Protein AF-A0A951EIJ0-F1 (afdb_monomer_lite)

Secondary structure (DSSP, 8-state):
-----------TTHHHHHHHSSS----SS-TT---HHHHHHHHHHHHHH-SSHHHHHHHHHHTT-S--TTSS-GGG-

Structure (mmCIF, N/CA/C/O backbone):
data_AF-A0A951EIJ0-F1
#
_entry.id   AF-A0A951EIJ0-F1
#
loop_
_atom_site.group_PDB
_atom_site.id
_atom_site.type_symbol
_atom_site.label_atom_id
_atom_site.label_alt_id
_atom_site.label_comp_id
_atom_site.label_asym_id
_atom_site.label_entity_id
_atom_site.label_seq_id
_atom_site.pdbx_PDB_ins_code
_atom_site.Cartn_x
_atom_site.Cartn_y
_atom_site.Cartn_z
_atom_site.occupancy
_atom_site.B_iso_or_equiv
_atom_site.auth_seq_id
_atom_site.auth_comp_id
_atom_site.auth_asym_id
_atom_site.auth_atom_id
_atom_site.pdbx_PDB_model_num
ATOM 1 N N . MET A 1 1 ? 31.697 56.274 -39.295 1.00 39.44 1 MET A N 1
ATOM 2 C CA . MET A 1 1 ? 30.408 55.577 -39.117 1.00 39.44 1 MET A CA 1
ATOM 3 C C . MET A 1 1 ? 30.664 54.083 -39.145 1.00 39.44 1 MET A C 1
ATOM 5 O O . MET A 1 1 ? 30.906 53.530 -40.207 1.00 39.44 1 MET A O 1
ATOM 9 N N . SER A 1 2 ? 30.681 53.467 -37.966 1.00 46.16 2 SER A N 1
ATOM 10 C CA . SER A 1 2 ? 30.667 52.016 -37.787 1.00 46.16 2 SER A CA 1
ATOM 11 C C . SER A 1 2 ? 29.428 51.405 -38.437 1.00 46.16 2 SER A C 1
ATOM 13 O O . SER A 1 2 ? 28.353 51.995 -38.324 1.00 46.16 2 SER A O 1
ATOM 15 N N . ARG A 1 3 ? 29.570 50.213 -39.030 1.00 43.12 3 ARG A N 1
ATOM 16 C CA . ARG A 1 3 ? 28.594 49.112 -38.954 1.00 43.12 3 ARG A CA 1
ATOM 17 C C . ARG A 1 3 ? 29.201 47.824 -39.528 1.00 43.12 3 ARG A C 1
ATOM 19 O O . ARG A 1 3 ? 29.191 47.593 -40.725 1.00 43.12 3 ARG A O 1
ATOM 26 N N . LEU A 1 4 ? 29.711 47.035 -38.582 1.00 47.84 4 LEU A N 1
ATOM 27 C CA . LEU A 1 4 ? 29.510 45.590 -38.448 1.00 47.84 4 LEU A CA 1
ATOM 28 C C . LEU A 1 4 ? 30.125 44.685 -39.528 1.00 47.84 4 LEU A C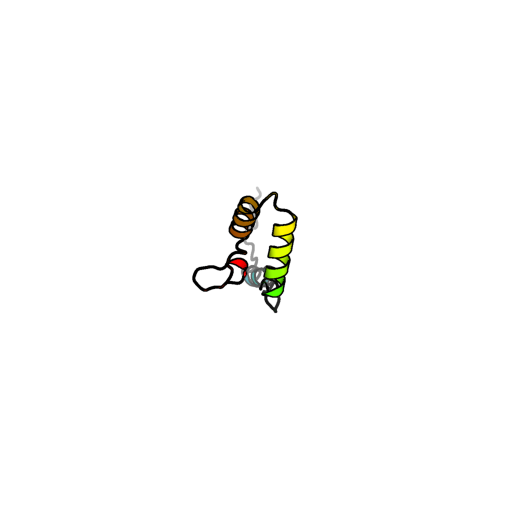 1
ATOM 30 O O . LEU A 1 4 ? 29.472 44.304 -40.495 1.00 47.84 4 LEU A O 1
ATOM 34 N N . SER A 1 5 ? 31.344 44.211 -39.234 1.00 51.16 5 SER A N 1
ATOM 35 C CA . SER A 1 5 ? 31.733 42.823 -39.514 1.00 51.16 5 SER A CA 1
ATOM 36 C C . SER A 1 5 ? 30.649 41.897 -38.968 1.00 51.16 5 SER A C 1
ATOM 38 O O . SER A 1 5 ? 30.478 41.790 -37.756 1.00 51.16 5 SER A O 1
ATOM 40 N N . SER A 1 6 ? 29.888 41.267 -39.854 1.00 57.94 6 SER A N 1
ATOM 41 C CA . SER A 1 6 ? 28.858 40.304 -39.485 1.00 57.94 6 SER A CA 1
ATOM 42 C C . SER A 1 6 ? 28.773 39.226 -40.546 1.00 57.94 6 SER A C 1
ATOM 44 O O . SER A 1 6 ? 27.880 39.243 -41.382 1.00 57.94 6 SER A O 1
ATOM 46 N N . THR A 1 7 ? 29.683 38.267 -40.465 1.00 52.66 7 THR A N 1
ATOM 47 C CA . THR A 1 7 ? 29.412 36.889 -40.875 1.00 52.66 7 THR A CA 1
ATOM 48 C C . THR A 1 7 ? 30.206 36.005 -39.931 1.00 52.66 7 THR A C 1
ATOM 50 O O . THR A 1 7 ? 31.368 35.684 -40.168 1.00 52.66 7 THR A O 1
ATOM 53 N N . TYR A 1 8 ? 29.588 35.713 -38.791 1.00 47.09 8 TYR A N 1
ATOM 54 C CA . TYR A 1 8 ? 30.005 34.623 -37.930 1.00 47.09 8 TYR A CA 1
ATOM 55 C C . TYR A 1 8 ? 29.878 33.329 -38.734 1.00 47.09 8 TYR A C 1
ATOM 57 O O . TYR A 1 8 ? 28.784 32.797 -38.887 1.00 47.09 8 TYR A O 1
ATOM 65 N N . ASP A 1 9 ? 31.004 32.853 -39.251 1.00 47.66 9 ASP A N 1
ATOM 66 C CA . ASP A 1 9 ? 31.201 31.462 -39.644 1.00 47.66 9 ASP A CA 1
ATOM 67 C C . ASP A 1 9 ? 31.447 30.640 -38.370 1.00 47.66 9 ASP A C 1
ATOM 69 O O . ASP A 1 9 ? 32.555 30.197 -38.078 1.00 47.66 9 ASP A O 1
ATOM 73 N N . LEU A 1 10 ? 30.423 30.544 -37.519 1.00 52.22 10 LEU A N 1
ATOM 74 C CA . LEU A 1 10 ? 30.434 29.601 -36.407 1.00 52.22 10 LEU A CA 1
ATOM 75 C C . LEU A 1 10 ? 29.686 28.359 -36.855 1.00 52.22 10 LEU A C 1
ATOM 77 O O . LEU A 1 10 ? 28.457 28.331 -36.925 1.00 52.22 10 LEU A O 1
ATOM 81 N N . GLY A 1 11 ? 30.512 27.371 -37.191 1.00 45.75 11 GLY A N 1
ATOM 82 C CA . GLY A 1 11 ? 30.171 26.030 -37.605 1.00 45.75 11 GLY A CA 1
ATOM 83 C C . GLY A 1 11 ? 28.925 25.477 -36.931 1.00 45.75 11 GLY A C 1
ATOM 84 O O . GLY A 1 11 ? 28.789 25.425 -35.709 1.00 45.75 11 GLY A O 1
ATOM 85 N N . LEU A 1 12 ? 28.068 24.951 -37.791 1.00 51.50 12 LEU A N 1
ATOM 86 C CA . LEU A 1 12 ? 26.934 24.081 -37.513 1.00 51.50 12 LEU A CA 1
ATOM 87 C C . LEU A 1 12 ? 27.331 22.757 -36.807 1.00 51.50 12 LEU A C 1
ATOM 89 O O . LEU A 1 12 ? 26.535 21.823 -36.766 1.00 51.50 12 LEU A O 1
ATOM 93 N N . GLU A 1 13 ? 28.553 22.639 -36.285 1.00 48.28 13 GLU A N 1
ATOM 94 C CA . GLU A 1 13 ? 29.137 21.379 -35.819 1.00 48.28 13 GLU A CA 1
ATOM 95 C C . GLU A 1 13 ? 29.007 21.178 -34.300 1.00 48.28 13 GLU A C 1
ATOM 97 O O . GLU A 1 13 ? 29.035 20.048 -33.820 1.00 48.28 13 GLU A O 1
ATOM 102 N N . THR A 1 14 ? 28.747 22.231 -33.519 1.00 54.09 14 THR A N 1
ATOM 103 C CA . THR A 1 14 ? 28.792 22.134 -32.044 1.00 54.09 14 THR A CA 1
ATOM 104 C C . THR A 1 14 ? 27.458 21.757 -31.381 1.00 54.09 14 THR A C 1
ATOM 106 O O . THR A 1 14 ? 27.418 21.460 -30.188 1.00 54.09 14 THR A O 1
ATOM 109 N N . GLY A 1 15 ? 26.342 21.745 -32.120 1.00 48.19 15 GLY A N 1
ATOM 110 C CA . GLY A 1 15 ? 25.016 21.434 -31.557 1.00 48.19 15 GLY A CA 1
ATOM 111 C C . GLY A 1 15 ? 24.747 19.936 -31.364 1.00 48.19 15 GLY A C 1
ATOM 112 O O . GLY A 1 15 ? 24.007 19.540 -30.458 1.00 48.19 15 GLY A O 1
ATOM 113 N N . ALA A 1 16 ? 25.363 19.091 -32.195 1.00 53.69 16 ALA A N 1
ATOM 114 C CA . ALA A 1 16 ? 25.122 17.649 -32.198 1.00 53.69 16 ALA A CA 1
ATOM 115 C C . ALA A 1 16 ? 25.992 16.890 -31.179 1.00 53.69 16 ALA A C 1
ATOM 117 O O . ALA A 1 16 ? 25.501 15.953 -30.548 1.00 53.69 16 ALA A O 1
ATOM 118 N N . GLU A 1 17 ? 27.247 17.304 -30.959 1.00 52.69 17 GLU A N 1
ATOM 119 C CA . GLU A 1 17 ? 28.137 16.633 -29.997 1.00 52.69 17 GLU A CA 1
ATOM 120 C C . GLU A 1 17 ? 27.742 16.890 -28.535 1.00 52.69 17 GLU A C 1
ATOM 122 O O . GLU A 1 17 ? 27.719 15.960 -27.727 1.00 52.69 17 GLU A O 1
ATOM 127 N N . LEU A 1 18 ? 27.342 18.119 -28.189 1.00 54.81 18 LEU A N 1
ATOM 128 C CA . LEU A 1 18 ? 26.956 18.464 -26.813 1.00 54.81 18 LEU A CA 1
ATOM 129 C C . LEU A 1 18 ? 25.589 17.889 -26.408 1.00 54.81 18 LEU A C 1
ATOM 131 O O . LEU A 1 18 ? 25.326 17.692 -25.221 1.00 54.81 18 LEU A O 1
ATOM 135 N N . SER A 1 19 ? 24.733 17.565 -27.381 1.00 54.75 19 SER A N 1
ATOM 136 C CA . SER A 1 19 ? 23.415 16.973 -27.120 1.00 54.75 19 SER A CA 1
ATOM 137 C C . SER A 1 19 ? 23.490 15.497 -26.714 1.00 54.75 19 SER A C 1
ATOM 139 O O . SER A 1 19 ? 22.565 14.990 -26.086 1.00 54.75 19 SER A O 1
ATOM 141 N N . ARG A 1 20 ? 24.587 14.794 -27.031 1.00 55.12 20 ARG A N 1
ATOM 142 C CA . ARG A 1 20 ? 24.751 13.368 -26.694 1.00 55.12 20 ARG A CA 1
ATOM 143 C C . ARG A 1 20 ? 25.393 13.135 -25.324 1.00 55.12 20 ARG A C 1
ATOM 145 O O . ARG A 1 20 ? 25.257 12.047 -24.773 1.00 55.12 20 ARG A O 1
ATOM 152 N N . ALA A 1 21 ? 26.062 14.147 -24.772 1.00 59.78 21 ALA A N 1
ATOM 153 C CA . ALA A 1 21 ? 26.780 14.064 -23.499 1.00 59.78 21 ALA A CA 1
ATOM 154 C C . ALA A 1 21 ? 25.982 14.586 -22.284 1.00 59.78 21 ALA A C 1
ATOM 156 O O . ALA A 1 21 ? 26.456 14.469 -21.156 1.00 59.78 21 ALA A O 1
ATOM 157 N N . SER A 1 22 ? 24.790 15.164 -22.484 1.00 65.69 22 SER A N 1
ATOM 158 C CA . SER A 1 22 ? 24.037 15.862 -21.426 1.00 65.69 22 SER A CA 1
ATOM 159 C C . SER A 1 22 ? 22.954 15.028 -20.736 1.00 65.69 22 SER A C 1
ATOM 161 O O . SER A 1 22 ? 22.463 15.434 -19.683 1.00 65.69 22 SER A O 1
ATOM 163 N N . VAL A 1 23 ? 22.593 13.862 -21.279 1.00 71.25 23 VAL A N 1
ATOM 164 C CA . VAL A 1 23 ? 21.602 12.971 -20.663 1.00 71.25 23 VAL A CA 1
ATOM 165 C C . VAL A 1 23 ? 22.334 11.788 -20.033 1.00 71.25 23 VAL A C 1
ATOM 167 O O . VAL A 1 23 ? 22.906 10.977 -20.765 1.00 71.25 23 VAL A O 1
ATOM 170 N N . PRO A 1 24 ? 22.341 11.667 -18.692 1.00 73.25 24 PRO A N 1
ATOM 171 C CA . PRO A 1 24 ? 22.878 10.493 -18.021 1.00 73.25 24 PRO A CA 1
ATOM 172 C C . PRO A 1 24 ? 22.268 9.221 -18.615 1.00 73.25 24 PRO A C 1
ATOM 174 O O . PRO A 1 24 ? 21.047 9.095 -18.717 1.00 73.25 24 PRO A O 1
ATOM 177 N N . THR A 1 25 ? 23.116 8.281 -19.024 1.00 72.06 25 THR A N 1
ATOM 178 C CA . THR A 1 25 ? 22.662 6.984 -19.526 1.00 72.06 25 THR A CA 1
ATOM 179 C C . THR A 1 25 ? 21.936 6.219 -18.420 1.00 72.06 25 THR A C 1
ATOM 181 O O . THR A 1 25 ? 22.241 6.361 -17.232 1.00 72.06 25 THR A O 1
ATOM 184 N N . GLN A 1 26 ? 20.947 5.409 -18.808 1.00 67.00 26 GLN A N 1
ATOM 185 C CA . GLN A 1 26 ? 20.215 4.548 -17.882 1.00 67.00 26 GLN A CA 1
ATOM 186 C C . GLN A 1 26 ? 21.219 3.652 -17.147 1.00 67.00 26 GLN A C 1
ATOM 188 O O . GLN A 1 26 ? 21.898 2.826 -17.759 1.00 67.00 26 GLN A O 1
ATOM 193 N N . ARG A 1 27 ? 21.362 3.855 -15.833 1.00 68.69 27 ARG A N 1
ATOM 194 C CA . ARG A 1 27 ? 22.250 3.035 -15.003 1.00 68.69 27 ARG A CA 1
ATOM 195 C C . ARG A 1 27 ? 21.728 1.595 -15.034 1.00 68.69 27 ARG A C 1
ATOM 197 O O . 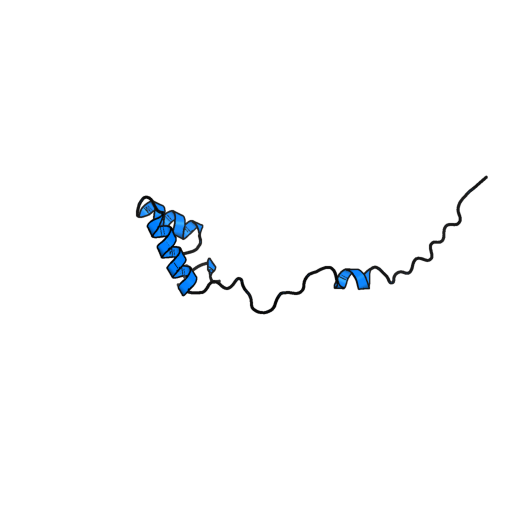ARG A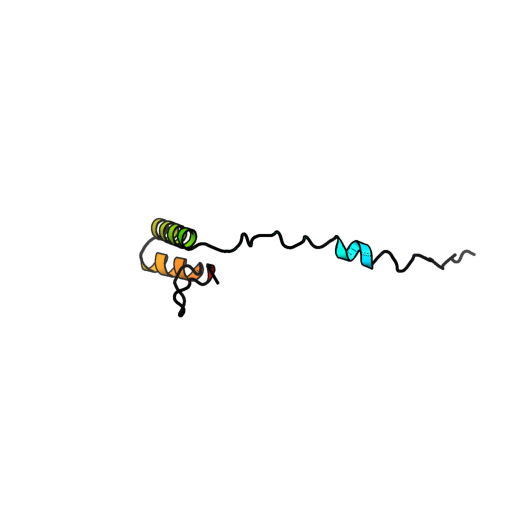 1 27 ? 20.556 1.359 -14.760 1.00 68.69 27 ARG A O 1
ATOM 204 N N . GLY A 1 28 ? 22.584 0.665 -15.459 1.00 67.31 28 GLY A N 1
ATOM 205 C CA . GLY A 1 28 ? 22.248 -0.750 -15.608 1.00 67.31 28 GLY A CA 1
ATOM 206 C C . GLY A 1 28 ? 21.877 -1.416 -14.278 1.00 67.31 28 GLY A C 1
ATOM 207 O O . GLY A 1 28 ? 22.437 -1.069 -13.241 1.00 67.31 28 GLY A O 1
ATOM 208 N N . GLN A 1 29 ? 20.972 -2.399 -14.380 1.00 58.50 29 GLN A N 1
ATOM 209 C CA . GLN A 1 29 ? 20.107 -2.962 -13.330 1.00 58.50 29 GLN A CA 1
ATOM 210 C C . GLN A 1 29 ? 19.118 -1.936 -12.791 1.00 58.50 29 GLN A C 1
ATOM 212 O O . GLN A 1 29 ? 19.531 -1.002 -12.125 1.00 58.50 29 GLN A O 1
ATOM 217 N N . ASP A 1 30 ? 17.827 -2.125 -13.081 1.00 60.06 30 ASP A N 1
ATOM 218 C CA . ASP A 1 30 ? 16.753 -1.255 -12.604 1.00 60.06 30 ASP A CA 1
ATOM 219 C C . ASP A 1 30 ? 16.732 -1.246 -11.060 1.00 60.06 30 ASP A C 1
ATOM 221 O O . ASP A 1 30 ? 16.236 -2.200 -10.447 1.00 60.06 30 ASP A O 1
ATOM 225 N N . PRO A 1 31 ? 17.287 -0.212 -10.398 1.00 55.22 31 PRO A N 1
ATOM 226 C CA . PRO A 1 31 ? 17.348 -0.150 -8.942 1.00 55.22 31 PRO A CA 1
ATOM 227 C C . PRO A 1 31 ? 15.959 0.108 -8.343 1.00 55.22 31 PRO A C 1
ATOM 229 O O . PRO A 1 31 ? 15.815 0.136 -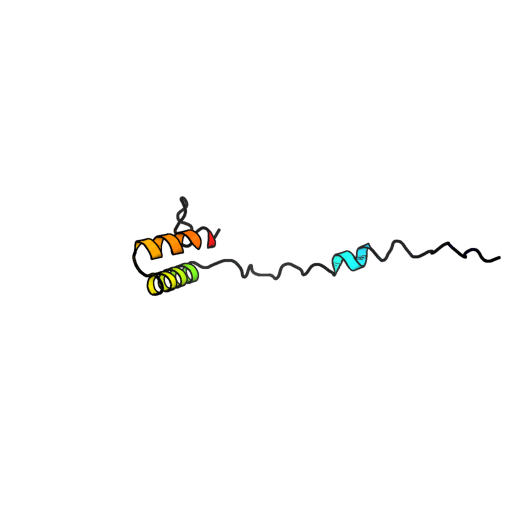7.121 1.00 55.22 31 PRO A O 1
ATOM 232 N N . HIS A 1 32 ? 14.950 0.337 -9.190 1.00 58.88 32 HIS A N 1
ATOM 233 C CA . HIS A 1 32 ? 13.589 0.675 -8.809 1.00 58.88 32 HIS A CA 1
ATOM 234 C C . HIS A 1 32 ? 12.671 -0.547 -8.738 1.00 58.88 32 HIS A C 1
ATOM 236 O O . HIS A 1 32 ? 11.518 -0.406 -8.334 1.00 58.88 32 HIS A O 1
ATOM 242 N N . ARG A 1 33 ? 13.153 -1.758 -9.061 1.00 73.75 33 ARG A N 1
ATOM 243 C CA . ARG A 1 33 ? 12.317 -2.956 -8.946 1.00 73.75 33 ARG A CA 1
ATOM 244 C C . ARG A 1 33 ? 12.179 -3.382 -7.486 1.00 73.75 33 ARG A C 1
ATOM 246 O O . ARG A 1 33 ? 13.068 -4.012 -6.917 1.00 73.75 33 ARG A O 1
ATOM 253 N N . VAL A 1 34 ? 11.037 -3.057 -6.888 1.00 85.88 34 VAL A N 1
ATOM 254 C CA . VAL A 1 34 ? 10.701 -3.461 -5.520 1.00 85.88 34 VAL A CA 1
ATOM 255 C C . VAL A 1 34 ? 10.506 -4.981 -5.450 1.00 85.88 34 VAL A C 1
ATOM 257 O O . VAL A 1 34 ? 9.720 -5.584 -6.187 1.00 85.88 34 VAL A O 1
ATOM 260 N N . THR A 1 35 ? 11.253 -5.622 -4.556 1.00 90.62 35 THR A N 1
ATOM 261 C CA . THR A 1 35 ? 11.189 -7.070 -4.298 1.00 90.62 35 THR A CA 1
ATOM 262 C C . THR A 1 35 ? 9.986 -7.436 -3.430 1.00 90.62 35 THR A C 1
ATOM 264 O O . THR A 1 35 ? 9.412 -6.591 -2.740 1.00 90.62 35 THR A O 1
ATOM 267 N N . ALA A 1 36 ? 9.598 -8.713 -3.440 1.00 90.81 36 ALA A N 1
ATOM 268 C CA . ALA A 1 36 ? 8.519 -9.193 -2.579 1.00 90.81 36 ALA A CA 1
ATOM 269 C C . ALA A 1 36 ? 8.873 -9.022 -1.091 1.00 90.81 36 ALA A C 1
ATOM 271 O O . ALA A 1 36 ? 8.028 -8.580 -0.315 1.00 90.81 36 ALA A O 1
ATOM 272 N N . GLU A 1 37 ? 10.131 -9.268 -0.706 1.00 93.19 37 GLU A N 1
ATOM 273 C CA . GLU A 1 37 ? 10.590 -9.066 0.670 1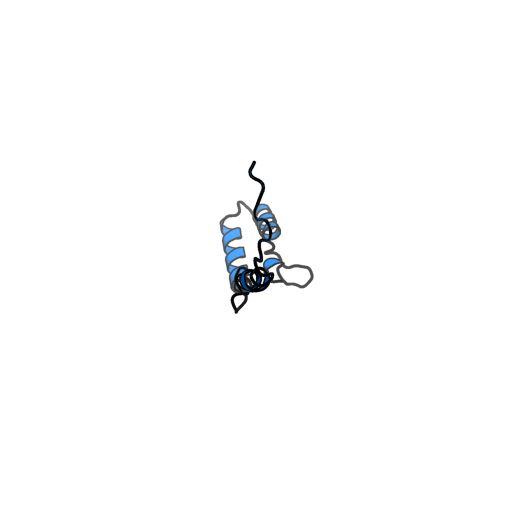.00 93.19 37 GLU A CA 1
ATOM 274 C C . GLU A 1 37 ? 10.535 -7.589 1.084 1.00 93.19 37 GLU A C 1
ATOM 276 O O . GLU A 1 37 ? 10.194 -7.272 2.223 1.00 93.19 37 GLU A O 1
ATOM 281 N N . GLN A 1 38 ? 10.847 -6.657 0.177 1.00 94.00 38 GLN A N 1
ATOM 282 C CA . GLN A 1 38 ? 10.716 -5.224 0.460 1.00 94.00 38 GLN A CA 1
ATOM 283 C C . GLN A 1 38 ? 9.258 -4.812 0.669 1.00 94.00 38 GLN A C 1
ATOM 285 O O . GLN A 1 38 ? 8.993 -4.028 1.580 1.00 94.00 38 GLN A O 1
ATOM 290 N N . VAL A 1 39 ? 8.323 -5.361 -0.114 1.00 95.00 39 VAL A N 1
ATOM 291 C CA . VAL A 1 39 ? 6.886 -5.131 0.104 1.00 95.00 39 VAL A CA 1
ATOM 292 C C . VAL A 1 39 ? 6.444 -5.687 1.453 1.00 95.00 39 VAL A C 1
ATOM 294 O O . VAL A 1 39 ? 5.766 -4.983 2.195 1.00 95.00 39 VAL A O 1
ATOM 297 N N . ASP A 1 40 ? 6.857 -6.901 1.813 1.00 95.81 40 ASP A N 1
ATOM 298 C CA . ASP A 1 40 ? 6.497 -7.502 3.101 1.00 95.81 40 ASP A CA 1
ATOM 299 C C . ASP A 1 40 ? 7.030 -6.680 4.287 1.00 95.81 40 ASP A C 1
ATOM 301 O O . ASP A 1 40 ? 6.288 -6.306 5.200 1.00 95.81 40 ASP A O 1
ATOM 305 N N . ARG A 1 41 ? 8.302 -6.261 4.227 1.00 97.06 41 ARG A N 1
ATOM 306 C CA . ARG A 1 41 ? 8.872 -5.378 5.255 1.00 97.06 41 ARG A CA 1
ATOM 307 C C . ARG A 1 41 ? 8.167 -4.027 5.327 1.00 97.06 41 ARG A C 1
ATOM 309 O O . ARG A 1 41 ? 7.996 -3.505 6.431 1.00 97.06 41 ARG A O 1
ATOM 316 N N . ALA A 1 42 ? 7.762 -3.466 4.188 1.00 97.00 42 ALA A N 1
ATOM 317 C CA . ALA A 1 42 ? 6.995 -2.227 4.143 1.00 97.00 42 ALA A CA 1
ATOM 318 C C . ALA A 1 42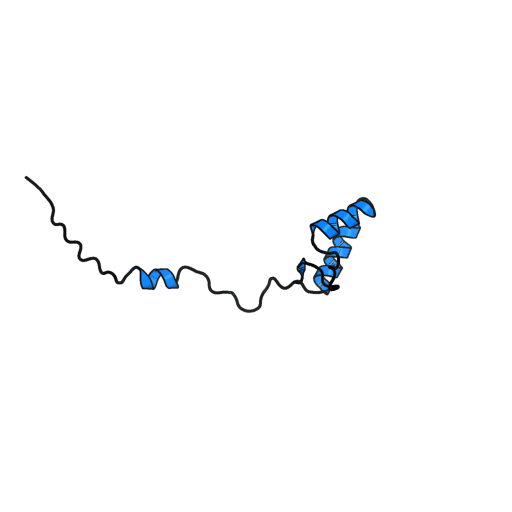 ? 5.610 -2.409 4.780 1.00 97.00 42 ALA A C 1
ATOM 320 O O . ALA A 1 42 ? 5.235 -1.608 5.634 1.00 97.00 42 ALA A O 1
ATOM 321 N N . ARG A 1 43 ? 4.898 -3.502 4.468 1.00 97.19 43 ARG A N 1
ATOM 322 C CA . ARG A 1 43 ? 3.608 -3.846 5.091 1.00 97.19 43 ARG A CA 1
ATOM 323 C C . ARG A 1 43 ? 3.727 -3.932 6.611 1.00 97.19 43 ARG A C 1
ATOM 325 O O . ARG A 1 43 ? 2.942 -3.320 7.332 1.00 97.19 43 ARG A O 1
ATOM 332 N N . LEU A 1 44 ? 4.759 -4.615 7.105 1.00 98.19 44 LEU A N 1
ATOM 333 C CA . LEU A 1 44 ? 5.035 -4.718 8.539 1.00 98.19 44 LEU A CA 1
ATOM 334 C C . LEU A 1 44 ? 5.375 -3.363 9.177 1.00 98.19 44 LEU A C 1
ATOM 336 O O . LEU A 1 44 ? 5.007 -3.119 10.325 1.00 98.19 44 LEU A O 1
ATOM 340 N N . ALA A 1 45 ? 6.093 -2.485 8.475 1.00 98.12 45 ALA A N 1
ATOM 341 C CA . ALA A 1 45 ? 6.394 -1.144 8.969 1.00 98.12 45 ALA A CA 1
ATOM 342 C C . ALA A 1 45 ? 5.131 -0.283 9.096 1.00 98.12 45 ALA A C 1
ATOM 344 O O . ALA A 1 45 ? 4.932 0.320 10.148 1.00 98.12 45 ALA A O 1
ATOM 345 N N . VAL A 1 46 ? 4.261 -0.303 8.082 1.00 97.81 46 VAL A N 1
ATOM 346 C CA . VAL A 1 46 ? 2.977 0.416 8.085 1.00 97.81 46 VAL A CA 1
ATOM 347 C C . VAL A 1 46 ? 2.063 -0.096 9.196 1.00 97.81 46 VAL A C 1
ATOM 349 O O . VAL A 1 46 ? 1.508 0.698 9.951 1.00 97.81 46 VAL A O 1
ATOM 352 N N . ALA A 1 47 ? 1.968 -1.418 9.370 1.00 97.69 47 ALA A N 1
ATOM 353 C CA . ALA A 1 47 ? 1.157 -2.015 10.429 1.00 97.69 47 ALA A CA 1
ATOM 354 C C . ALA A 1 47 ? 1.602 -1.584 11.836 1.00 97.69 47 ALA A C 1
ATOM 356 O O . ALA A 1 47 ? 0.766 -1.411 12.716 1.00 97.69 47 ALA A O 1
ATOM 357 N N . ARG A 1 48 ? 2.911 -1.383 12.050 1.00 97.88 48 ARG A N 1
ATOM 358 C CA . ARG A 1 48 ? 3.445 -0.884 13.328 1.00 97.88 48 ARG A CA 1
ATOM 359 C C . ARG A 1 48 ? 3.205 0.609 13.551 1.00 97.88 48 ARG A C 1
ATOM 361 O O . ARG A 1 48 ? 3.212 1.032 14.701 1.00 97.88 48 ARG A O 1
ATOM 368 N N . SER A 1 49 ? 3.059 1.399 12.488 1.00 96.75 49 SER A N 1
ATOM 369 C CA . SER A 1 49 ? 2.827 2.846 12.588 1.00 96.75 49 SER A CA 1
ATOM 370 C C . SER A 1 49 ? 1.351 3.235 12.591 1.00 96.75 49 SER A C 1
ATOM 372 O O . SER A 1 49 ? 1.034 4.358 12.968 1.00 96.75 49 SER A O 1
ATOM 374 N N . ALA A 1 50 ? 0.466 2.348 12.139 1.00 98.06 50 ALA A N 1
ATOM 375 C CA . ALA A 1 50 ? -0.959 2.624 12.037 1.00 98.06 50 ALA A CA 1
ATOM 376 C C . ALA A 1 50 ? -1.642 2.681 13.412 1.00 98.06 50 ALA A C 1
ATOM 378 O O . ALA A 1 50 ? -1.312 1.937 14.335 1.00 98.06 50 ALA A O 1
ATOM 379 N N . THR A 1 51 ? -2.662 3.528 13.515 1.00 97.69 51 THR A N 1
ATOM 380 C CA . THR A 1 51 ? -3.450 3.730 14.744 1.00 97.69 51 THR A CA 1
ATOM 381 C C . THR A 1 51 ? -4.537 2.656 14.916 1.00 97.69 51 THR A C 1
ATOM 383 O O . THR A 1 51 ? -5.117 2.500 15.989 1.00 97.69 51 THR A O 1
ATOM 386 N N . GLY A 1 52 ? -4.825 1.894 13.859 1.00 97.81 52 GLY A N 1
ATOM 387 C CA . GLY A 1 52 ? -5.812 0.819 13.851 1.00 97.81 52 GLY A CA 1
ATOM 388 C C . GLY A 1 52 ? -5.893 0.114 12.498 1.00 97.81 52 GLY A C 1
ATOM 389 O O . GLY A 1 52 ? -5.177 0.454 11.558 1.00 97.81 52 GLY A O 1
ATOM 390 N N . ALA A 1 53 ? -6.782 -0.876 12.395 1.00 96.94 53 ALA A N 1
ATOM 391 C CA . ALA A 1 53 ? -6.908 -1.706 11.196 1.00 96.94 53 ALA A CA 1
ATOM 392 C C . ALA A 1 53 ? -7.346 -0.912 9.953 1.00 96.94 53 ALA A C 1
ATOM 394 O O . ALA A 1 53 ? -6.786 -1.116 8.879 1.00 96.94 53 ALA A O 1
ATOM 395 N N . GLU A 1 54 ? -8.302 0.012 10.099 1.00 97.69 54 GLU A N 1
ATOM 396 C CA . GLU A 1 54 ? -8.768 0.821 8.964 1.00 97.69 54 GLU A CA 1
ATOM 397 C C . GLU A 1 54 ? -7.693 1.803 8.489 1.00 97.69 54 GLU A C 1
ATOM 399 O O . GLU A 1 54 ? -7.431 1.897 7.295 1.00 97.69 54 GLU A O 1
ATOM 404 N N . ASP A 1 55 ? -7.004 2.461 9.423 1.00 97.69 55 ASP A N 1
ATOM 405 C CA . ASP A 1 55 ? -5.879 3.355 9.126 1.00 97.69 55 ASP A CA 1
ATOM 406 C C . ASP A 1 55 ? -4.747 2.609 8.399 1.00 97.69 55 ASP A C 1
ATOM 408 O O . ASP A 1 55 ? -4.262 3.043 7.357 1.00 97.69 55 ASP A O 1
ATOM 412 N N . CYS A 1 56 ? -4.402 1.409 8.876 1.00 97.94 56 CYS A N 1
ATOM 413 C CA . CYS A 1 56 ? -3.440 0.532 8.213 1.00 97.94 56 CYS A CA 1
ATOM 414 C C . CYS A 1 56 ? -3.863 0.224 6.771 1.00 97.94 56 CYS A C 1
ATOM 416 O O . CYS A 1 56 ? -3.057 0.346 5.850 1.00 97.94 56 CYS A O 1
ATOM 418 N N . ARG A 1 57 ? -5.137 -0.129 6.556 1.00 96.88 57 ARG A N 1
ATOM 419 C CA . ARG A 1 57 ? -5.665 -0.444 5.224 1.00 96.88 57 ARG A CA 1
ATOM 420 C C . ARG A 1 57 ? -5.552 0.750 4.278 1.00 96.88 57 ARG A C 1
ATOM 422 O O . ARG A 1 57 ? -5.081 0.581 3.158 1.00 96.88 57 ARG A O 1
ATOM 429 N N . VAL A 1 58 ? -5.935 1.941 4.736 1.00 97.56 58 VAL A N 1
ATOM 430 C CA . VAL A 1 58 ? -5.842 3.181 3.953 1.00 97.56 58 VAL A CA 1
ATOM 431 C C . VAL A 1 58 ? -4.390 3.491 3.583 1.00 97.56 58 VAL A C 1
ATOM 433 O O . VAL A 1 58 ? -4.102 3.780 2.425 1.00 97.56 58 VAL A O 1
ATOM 436 N N . LEU A 1 59 ? -3.457 3.373 4.529 1.00 97.62 59 LEU A N 1
ATOM 437 C CA . LEU A 1 59 ? -2.037 3.620 4.266 1.00 97.62 59 LEU A CA 1
ATOM 438 C C . LEU A 1 59 ? -1.441 2.614 3.276 1.00 97.62 59 LEU A C 1
ATOM 440 O O . LEU A 1 59 ? -0.691 2.999 2.381 1.00 97.62 59 LEU A O 1
ATOM 444 N N . LEU A 1 60 ? -1.769 1.328 3.412 1.00 97.25 60 LEU A N 1
ATOM 445 C CA . LEU A 1 60 ? -1.307 0.299 2.481 1.00 97.25 60 LEU A CA 1
ATOM 446 C C . LEU A 1 60 ? -1.830 0.542 1.060 1.00 97.25 60 LEU A C 1
ATOM 448 O O . LEU A 1 60 ? -1.086 0.326 0.103 1.00 97.25 60 LEU A O 1
ATOM 452 N N . ASP A 1 61 ? -3.074 1.002 0.927 1.00 96.19 61 ASP A N 1
ATOM 453 C CA . ASP A 1 61 ? -3.683 1.358 -0.356 1.00 96.19 61 ASP A CA 1
ATOM 454 C C . ASP A 1 61 ? -2.987 2.572 -0.990 1.00 96.19 61 ASP A C 1
ATOM 456 O O . ASP A 1 61 ? -2.509 2.496 -2.122 1.00 96.19 61 ASP A O 1
ATOM 460 N N . MET A 1 62 ? -2.801 3.652 -0.221 1.00 96.44 62 MET A N 1
ATOM 461 C CA . MET A 1 62 ? -2.100 4.867 -0.669 1.00 96.44 62 MET A CA 1
ATOM 462 C C . MET A 1 62 ? -0.666 4.595 -1.135 1.00 96.44 62 MET A C 1
ATOM 464 O O . MET A 1 62 ? -0.161 5.267 -2.032 1.00 96.44 62 MET A O 1
ATOM 468 N N . LEU A 1 63 ? -0.002 3.616 -0.522 1.00 94.94 63 LEU A N 1
ATOM 469 C CA . LEU A 1 63 ? 1.361 3.219 -0.864 1.00 94.94 63 LEU A CA 1
ATOM 470 C C . LEU A 1 63 ? 1.425 2.162 -1.978 1.00 94.94 63 LEU A C 1
ATOM 472 O O . LEU A 1 63 ? 2.524 1.763 -2.363 1.00 94.94 63 LEU A O 1
ATOM 476 N N . GLY A 1 64 ? 0.285 1.673 -2.482 1.00 95.31 64 GLY A N 1
ATOM 477 C CA . GLY A 1 64 ? 0.249 0.606 -3.484 1.00 95.31 64 GLY A CA 1
ATOM 478 C C . GLY A 1 64 ? 0.864 -0.704 -2.980 1.00 95.31 64 GLY A C 1
ATOM 479 O O . GLY A 1 64 ? 1.495 -1.438 -3.744 1.00 95.31 64 GLY A O 1
ATOM 480 N N . LEU A 1 65 ? 0.732 -0.968 -1.676 1.00 96.12 65 LEU A N 1
ATOM 481 C CA . LEU A 1 65 ? 1.234 -2.170 -1.009 1.00 96.12 65 LEU A CA 1
ATOM 482 C C . LEU A 1 65 ? 0.187 -3.281 -0.935 1.00 96.12 65 LEU A C 1
ATOM 484 O O . LEU A 1 65 ? 0.543 -4.393 -0.549 1.00 96.12 65 LEU A O 1
ATOM 488 N N . ILE A 1 66 ? -1.073 -3.009 -1.279 1.00 94.69 66 ILE A N 1
ATOM 489 C CA . ILE A 1 66 ? -2.128 -4.021 -1.421 1.00 94.69 66 ILE A CA 1
ATOM 490 C C . ILE A 1 66 ? -2.010 -4.667 -2.803 1.00 94.69 66 ILE A C 1
ATOM 492 O O . ILE A 1 66 ? -1.610 -4.017 -3.768 1.00 94.69 66 ILE A O 1
ATOM 496 N N . ASP A 1 67 ? -2.312 -5.960 -2.884 1.00 91.75 67 ASP A N 1
ATOM 497 C CA . ASP A 1 67 ? -2.300 -6.684 -4.152 1.00 91.75 67 ASP A CA 1
ATOM 498 C C . ASP A 1 67 ? -3.383 -6.126 -5.092 1.00 91.75 67 ASP A C 1
ATOM 500 O O . ASP A 1 67 ? -4.520 -5.892 -4.676 1.00 91.75 67 ASP A O 1
ATOM 504 N N . GLY A 1 68 ? -3.029 -5.901 -6.361 1.00 86.81 68 GLY A N 1
ATOM 505 C CA . GLY A 1 68 ? -4.008 -5.581 -7.399 1.00 86.81 68 GLY A CA 1
ATOM 506 C C . GLY A 1 68 ? -4.794 -6.817 -7.854 1.00 86.81 68 GLY A C 1
ATOM 507 O O . GLY A 1 68 ? -4.597 -7.920 -7.350 1.00 86.81 68 GLY A O 1
ATOM 508 N N . GLU A 1 69 ? -5.656 -6.656 -8.863 1.00 86.69 69 GLU A N 1
ATOM 509 C CA . GLU A 1 69 ? -6.451 -7.762 -9.441 1.00 86.69 69 GLU A CA 1
ATOM 510 C C . GLU A 1 69 ? -5.607 -8.935 -9.976 1.00 86.69 69 GLU A C 1
ATOM 512 O O . GLU A 1 69 ? -6.081 -10.064 -10.048 1.00 86.69 69 GLU A O 1
ATOM 517 N N . ASP A 1 70 ? -4.349 -8.680 -10.329 1.00 87.12 70 ASP A N 1
ATOM 518 C CA . ASP A 1 70 ? -3.365 -9.664 -10.791 1.00 87.12 70 ASP A CA 1
ATOM 519 C C . ASP A 1 70 ? -2.604 -10.359 -9.644 1.00 87.12 70 ASP A C 1
ATOM 521 O O . ASP A 1 70 ? -1.720 -11.177 -9.898 1.00 87.12 70 ASP A O 1
ATOM 525 N N . GLY A 1 71 ? -2.906 -10.028 -8.384 1.00 87.94 71 GLY A N 1
ATOM 526 C CA . GLY A 1 71 ? -2.160 -10.504 -7.220 1.00 87.94 71 GLY A CA 1
ATOM 527 C C . GLY A 1 71 ? -0.778 -9.856 -7.068 1.00 87.94 71 GLY A C 1
ATOM 528 O O . GLY A 1 71 ? 0.031 -10.321 -6.263 1.00 87.94 71 GLY A O 1
ATOM 529 N N . ILE A 1 72 ? -0.474 -8.808 -7.843 1.00 87.50 72 ILE A N 1
ATOM 530 C CA . ILE A 1 72 ? 0.801 -8.092 -7.802 1.00 87.50 72 ILE A CA 1
ATOM 531 C C . ILE A 1 72 ? 0.553 -6.691 -7.227 1.00 87.50 72 ILE A C 1
ATOM 533 O O . ILE A 1 72 ? -0.251 -5.927 -7.767 1.00 87.50 72 ILE A O 1
ATOM 537 N N . PRO A 1 73 ? 1.256 -6.311 -6.146 1.00 89.38 73 PRO A N 1
ATOM 538 C CA . PRO A 1 73 ? 1.227 -4.946 -5.641 1.00 89.38 73 PRO A CA 1
ATOM 539 C C . PRO A 1 73 ? 1.617 -3.937 -6.731 1.00 89.38 73 PRO A C 1
ATOM 541 O O . PRO A 1 73 ? 2.645 -4.148 -7.384 1.00 89.38 73 PRO A O 1
ATOM 544 N N . PRO A 1 74 ? 0.884 -2.821 -6.902 1.00 90.00 74 PRO A N 1
ATOM 545 C CA . PRO A 1 74 ? 1.199 -1.781 -7.884 1.00 90.00 74 PRO A CA 1
ATOM 546 C C . PRO A 1 74 ? 2.653 -1.302 -7.851 1.00 90.00 74 PRO A C 1
ATOM 548 O O . PRO A 1 74 ? 3.237 -1.046 -8.897 1.00 90.00 74 PRO A O 1
ATOM 551 N N . VAL A 1 75 ? 3.270 -1.260 -6.665 1.00 88.88 75 VAL A N 1
ATOM 552 C CA . VAL A 1 75 ? 4.672 -0.850 -6.478 1.00 88.88 75 VAL A CA 1
ATOM 553 C C . VAL A 1 75 ? 5.698 -1.794 -7.137 1.00 88.88 75 VAL A C 1
ATOM 555 O O . VAL A 1 75 ? 6.877 -1.463 -7.235 1.00 88.88 75 VAL A O 1
ATOM 558 N N . ARG A 1 76 ? 5.277 -2.993 -7.559 1.00 88.12 76 ARG A N 1
ATOM 559 C CA . ARG A 1 76 ? 6.133 -4.017 -8.182 1.00 88.12 76 ARG A CA 1
ATOM 560 C C . ARG A 1 76 ? 5.937 -4.157 -9.696 1.00 88.12 76 ARG A C 1
ATOM 562 O O . ARG A 1 76 ? 6.615 -5.004 -10.288 1.00 88.12 76 ARG A O 1
ATOM 569 N N . ARG A 1 77 ? 4.987 -3.422 -10.280 1.00 80.81 77 ARG A N 1
ATOM 570 C CA . ARG A 1 77 ? 4.675 -3.473 -11.715 1.00 80.81 77 ARG A CA 1
ATOM 571 C C . ARG A 1 77 ? 5.669 -2.670 -12.545 1.00 80.81 77 ARG A C 1
ATOM 573 O O . ARG A 1 77 ? 6.212 -1.677 -12.017 1.00 80.81 77 ARG A O 1
#

Radius of gyration: 26.73 Å; chains: 1; bounding box: 40×66×56 Å

pLDDT: mean 77.8, std 19.89, range [39.44, 98.19]

Foldseek 3Di:
DDDDPDDPPPDPPPPVVVVVPPDDDDDPDDPQQQDPVNLVVVLVVLVVVAPDDVSSVVVCVVVQSQQDPVRHRPSRD

Sequence (77 aa):
MSRLSSTYDLGLETGAELSRASVPTQRGQDPHRVTAEQVDRARLAVARSATGAEDCRVLLDMLGLIDGEDGIPPVRR